Protein AF-A0A8S8YL00-F1 (afdb_monomer_lite)

Radius of gyration: 17.44 Å; chains: 1; bounding box: 37×32×45 Å

Structure (mmCIF, N/CA/C/O backbone):
data_AF-A0A8S8YL00-F1
#
_entry.id   AF-A0A8S8YL00-F1
#
loop_
_atom_site.group_PDB
_atom_site.id
_atom_site.type_symbol
_atom_site.label_atom_id
_atom_site.label_alt_id
_atom_site.label_comp_id
_atom_site.label_asym_id
_atom_site.label_entity_id
_atom_site.label_seq_id
_atom_site.pdbx_PDB_ins_code
_atom_site.Cartn_x
_atom_site.Cartn_y
_atom_site.Cartn_z
_atom_site.occupancy
_atom_site.B_iso_or_equiv
_atom_site.auth_seq_id
_atom_site.auth_comp_id
_atom_site.auth_asym_id
_atom_site.auth_atom_id
_atom_site.pdbx_PDB_model_num
ATOM 1 N N . MET A 1 1 ? -13.221 23.097 10.925 1.00 52.47 1 MET A N 1
ATOM 2 C CA . MET A 1 1 ? -12.058 22.347 11.442 1.00 52.47 1 MET A CA 1
ATOM 3 C C . MET A 1 1 ? -11.979 21.057 10.645 1.00 52.47 1 MET A C 1
ATOM 5 O O . MET A 1 1 ? -12.944 20.305 10.677 1.00 52.47 1 MET A O 1
ATOM 9 N N . PHE A 1 2 ? -10.929 20.844 9.851 1.00 61.25 2 PHE A N 1
ATOM 10 C CA . PHE A 1 2 ? -10.741 19.561 9.171 1.00 61.25 2 PHE A CA 1
ATOM 11 C C . PHE A 1 2 ? -10.179 18.577 10.194 1.00 61.25 2 PHE A C 1
ATOM 13 O O . PHE A 1 2 ? -9.138 18.847 10.788 1.00 61.25 2 PHE A O 1
ATOM 20 N N . GLN A 1 3 ? -10.899 17.491 10.460 1.00 70.25 3 GLN A N 1
ATOM 21 C CA . GLN A 1 3 ? -10.379 16.419 11.302 1.00 70.25 3 GLN A CA 1
ATOM 22 C C . GLN A 1 3 ? -9.442 15.539 10.481 1.00 70.25 3 GLN A C 1
ATOM 24 O O . GLN A 1 3 ? -9.705 15.268 9.308 1.00 70.25 3 GLN A O 1
ATOM 29 N N . ASN A 1 4 ? -8.342 15.112 11.096 1.00 81.19 4 ASN A N 1
ATOM 30 C CA . ASN A 1 4 ? -7.395 14.217 10.455 1.00 81.19 4 ASN A CA 1
ATOM 31 C C . ASN A 1 4 ? -7.903 12.777 10.602 1.00 81.19 4 ASN A C 1
ATOM 33 O O . ASN A 1 4 ? -7.879 12.217 11.693 1.00 81.19 4 ASN A O 1
ATOM 37 N N . LEU A 1 5 ? -8.425 12.214 9.512 1.00 91.19 5 LEU A N 1
ATOM 38 C CA . LEU A 1 5 ? -9.053 10.885 9.487 1.00 91.19 5 LEU A CA 1
ATOM 39 C C . LEU A 1 5 ? -8.062 9.769 9.123 1.00 91.19 5 LEU A C 1
ATOM 41 O O . LEU A 1 5 ? -8.465 8.643 8.836 1.00 91.19 5 LEU A O 1
ATOM 45 N N . VAL A 1 6 ? -6.767 10.081 9.093 1.00 92.00 6 VAL A N 1
ATOM 46 C CA . VAL A 1 6 ? 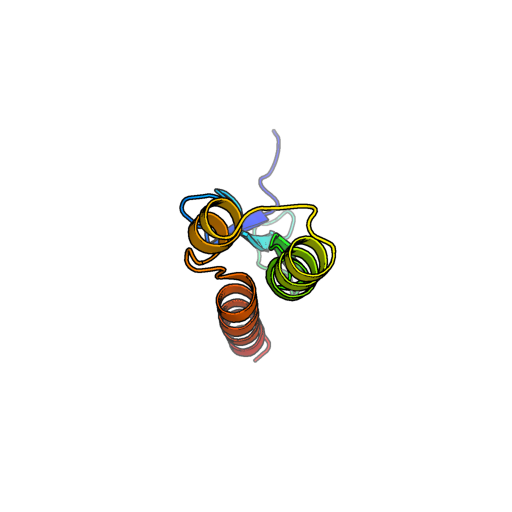-5.700 9.148 8.734 1.00 92.00 6 VAL A CA 1
ATOM 47 C C . VAL A 1 6 ? -4.460 9.378 9.592 1.00 92.00 6 VAL A C 1
ATOM 49 O O . VAL A 1 6 ? -4.090 10.510 9.890 1.00 92.00 6 VAL A O 1
ATOM 52 N N . SER A 1 7 ? -3.796 8.283 9.958 1.00 92.00 7 SER A N 1
ATOM 53 C CA . SER A 1 7 ? -2.488 8.281 10.617 1.00 92.00 7 SER A CA 1
ATOM 54 C C . SER A 1 7 ? -1.440 7.662 9.697 1.00 92.00 7 SER A C 1
ATOM 56 O O . SER A 1 7 ? -1.696 6.624 9.083 1.00 92.00 7 SER A O 1
ATOM 58 N N . LEU A 1 8 ? -0.267 8.288 9.584 1.00 90.12 8 LEU A N 1
ATOM 59 C CA . LEU A 1 8 ? 0.842 7.775 8.780 1.00 90.12 8 LEU A CA 1
ATOM 60 C C . LEU A 1 8 ? 1.465 6.551 9.464 1.00 90.12 8 LEU A C 1
ATOM 62 O O . LEU A 1 8 ? 1.864 6.616 10.622 1.00 90.12 8 LEU A O 1
ATOM 66 N N . LEU A 1 9 ? 1.571 5.445 8.729 1.00 86.62 9 LEU A N 1
ATOM 67 C CA . LEU A 1 9 ? 2.220 4.215 9.187 1.00 86.62 9 LEU A CA 1
ATOM 68 C C . LEU A 1 9 ? 3.637 4.071 8.634 1.00 86.62 9 LEU A C 1
ATOM 70 O O . LEU A 1 9 ? 4.506 3.527 9.308 1.00 86.62 9 LEU A O 1
ATOM 74 N N . CYS A 1 10 ? 3.862 4.508 7.394 1.00 82.50 10 CYS A N 1
ATOM 75 C CA . CYS A 1 10 ? 5.144 4.356 6.716 1.00 82.50 10 CYS A CA 1
ATOM 76 C C . CYS A 1 10 ? 5.324 5.414 5.623 1.00 82.50 10 CYS A C 1
ATOM 78 O O . CYS A 1 10 ? 4.360 5.802 4.958 1.00 82.50 10 CYS A O 1
ATOM 80 N N . SER A 1 11 ? 6.575 5.809 5.410 1.00 84.06 11 SER A N 1
ATOM 81 C CA . SER A 1 11 ? 7.049 6.658 4.318 1.00 84.06 11 SER A CA 1
ATOM 82 C C . SER A 1 11 ? 8.356 6.091 3.766 1.00 84.06 11 SER A C 1
ATOM 84 O O . SER A 1 11 ? 9.140 5.514 4.521 1.00 84.06 11 SER A O 1
ATOM 86 N N . THR A 1 12 ? 8.628 6.312 2.486 1.00 74.31 12 THR A N 1
ATOM 87 C CA . THR A 1 12 ? 9.932 6.050 1.860 1.00 74.31 12 THR A CA 1
ATOM 88 C C . THR A 1 12 ? 10.566 7.356 1.386 1.00 74.31 12 THR A C 1
ATOM 90 O O . THR A 1 12 ? 9.926 8.407 1.366 1.00 74.31 12 THR A O 1
ATOM 93 N N . SER A 1 13 ? 11.841 7.313 0.992 1.00 74.00 13 SER A N 1
ATOM 94 C CA . SER A 1 13 ? 12.565 8.487 0.477 1.00 74.00 13 SER A CA 1
ATOM 95 C C . SER A 1 13 ? 11.935 9.090 -0.785 1.00 74.00 13 SER A C 1
ATOM 97 O O . SER A 1 13 ? 12.098 10.279 -1.042 1.00 74.00 13 SER A O 1
ATOM 99 N N . HIS A 1 14 ? 11.204 8.283 -1.556 1.00 71.31 14 HIS A N 1
ATOM 100 C CA . HIS A 1 14 ? 10.552 8.678 -2.805 1.00 71.31 14 HIS A CA 1
ATOM 101 C C . HIS A 1 14 ? 9.014 8.716 -2.707 1.00 71.31 14 HIS A C 1
ATOM 103 O O . HIS A 1 14 ? 8.356 9.113 -3.667 1.00 71.31 14 HIS A O 1
ATOM 109 N N . ASN A 1 15 ? 8.430 8.323 -1.568 1.00 72.50 15 ASN A N 1
ATOM 110 C CA . ASN A 1 15 ? 7.003 8.447 -1.288 1.00 72.50 15 ASN A CA 1
ATOM 111 C C . ASN A 1 15 ? 6.765 8.855 0.177 1.00 72.50 15 ASN A C 1
ATOM 113 O O . ASN A 1 15 ? 6.873 8.047 1.098 1.00 72.50 15 ASN A O 1
ATOM 117 N N . GLY A 1 16 ? 6.387 10.116 0.395 1.00 78.50 16 GLY A N 1
ATOM 118 C CA . GLY A 1 16 ? 6.130 10.644 1.738 1.00 78.50 16 GLY A CA 1
ATOM 119 C C . GLY A 1 16 ? 4.914 10.028 2.445 1.00 78.50 16 GLY A C 1
ATOM 120 O O . GLY A 1 16 ? 4.819 10.133 3.665 1.00 78.50 16 GLY A O 1
ATOM 121 N N . VAL A 1 17 ? 3.998 9.380 1.712 1.00 85.31 17 VAL A N 1
ATOM 122 C CA . VAL A 1 17 ? 2.797 8.728 2.263 1.00 85.31 17 VAL A CA 1
ATOM 123 C C . VAL A 1 17 ? 2.650 7.330 1.657 1.00 85.31 17 VAL A C 1
ATOM 125 O O . VAL A 1 17 ? 1.851 7.089 0.756 1.00 85.31 17 VAL A O 1
ATOM 128 N N . THR A 1 18 ? 3.437 6.380 2.161 1.00 86.25 18 THR A N 1
ATOM 129 C CA . THR A 1 18 ? 3.464 5.000 1.648 1.00 86.25 18 THR A CA 1
ATOM 130 C C . THR A 1 18 ? 2.365 4.138 2.248 1.00 86.25 18 THR A C 1
ATOM 132 O O . THR A 1 18 ? 1.748 3.347 1.540 1.00 86.25 18 THR A O 1
ATOM 135 N N . ALA A 1 19 ? 2.084 4.278 3.544 1.00 88.44 19 ALA A N 1
ATOM 136 C CA . ALA A 1 19 ? 1.002 3.546 4.193 1.00 88.44 19 ALA A CA 1
ATOM 137 C C . ALA A 1 19 ? 0.326 4.385 5.274 1.00 88.44 19 ALA A C 1
ATOM 139 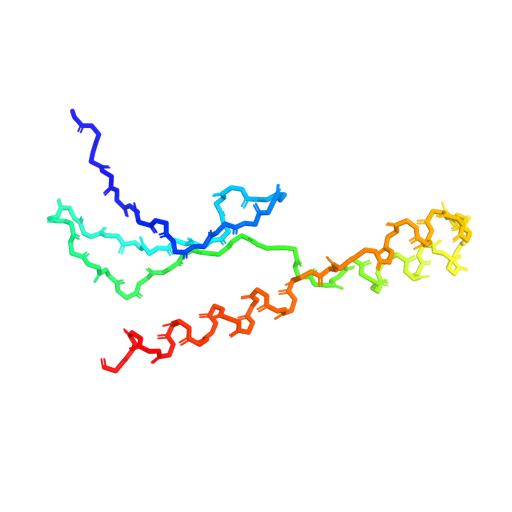O O . ALA A 1 19 ? 0.988 5.127 5.999 1.00 88.44 19 ALA A O 1
ATOM 140 N N . VAL A 1 20 ? -0.989 4.226 5.413 1.00 92.19 20 VAL A N 1
ATOM 141 C CA . VAL A 1 20 ? -1.813 4.939 6.395 1.00 92.19 20 VAL A CA 1
ATOM 142 C C . VAL A 1 20 ? -2.814 4.014 7.081 1.00 92.19 20 VAL A C 1
ATOM 144 O O . VAL A 1 20 ? -3.273 3.022 6.510 1.00 92.19 20 VAL A O 1
ATOM 147 N N . ARG A 1 21 ? -3.191 4.375 8.307 1.00 93.31 21 ARG A N 1
ATOM 148 C CA . ARG A 1 21 ? -4.317 3.806 9.049 1.00 93.31 21 ARG A CA 1
ATOM 149 C C . ARG A 1 21 ? -5.493 4.769 8.998 1.00 93.31 21 ARG A C 1
ATOM 151 O O . ARG A 1 21 ? -5.302 5.950 9.270 1.00 93.31 21 ARG A O 1
ATOM 158 N N . VAL A 1 22 ? -6.691 4.278 8.693 1.00 93.81 22 VAL A N 1
ATOM 159 C CA . VAL A 1 22 ? -7.908 5.100 8.753 1.00 93.81 22 VAL A CA 1
ATOM 160 C C . VAL A 1 22 ? -8.368 5.228 10.204 1.00 93.81 22 VAL A C 1
ATOM 162 O O . VAL A 1 22 ? -8.367 4.244 10.945 1.00 93.81 22 VAL A O 1
ATOM 165 N N . LEU A 1 23 ? -8.767 6.436 10.593 1.00 93.94 23 LEU A N 1
ATOM 166 C CA . LEU A 1 23 ? -9.291 6.763 11.915 1.00 93.94 23 LEU A CA 1
ATOM 167 C C . LEU A 1 23 ? -10.793 7.076 11.845 1.00 93.94 23 LEU A C 1
ATOM 169 O O . LEU A 1 23 ? -11.306 7.539 10.823 1.00 93.94 23 LEU A O 1
ATOM 173 N N . SER A 1 24 ? -11.502 6.837 12.946 1.00 92.12 24 SER A N 1
ATOM 174 C CA . SER A 1 24 ? -12.864 7.318 13.158 1.00 92.12 24 SER A CA 1
ATOM 175 C C . SER A 1 24 ? -12.870 8.842 13.354 1.00 92.12 24 SER A C 1
ATOM 177 O O . SER A 1 24 ? -11.825 9.481 13.487 1.00 92.12 24 SER A O 1
ATOM 179 N N . LYS A 1 25 ? -14.063 9.441 13.422 1.00 91.62 25 LYS A N 1
ATOM 180 C CA . LYS A 1 25 ? -14.222 10.871 13.755 1.00 91.62 25 LYS A CA 1
ATOM 181 C C . LYS A 1 25 ? -13.743 11.214 15.172 1.00 91.62 25 LYS A C 1
ATOM 183 O O . LYS A 1 25 ? -13.434 12.368 15.456 1.00 91.62 25 LYS A O 1
ATOM 188 N N . ASP A 1 26 ? -13.662 10.208 16.034 1.00 91.00 26 ASP A N 1
ATOM 189 C CA . ASP A 1 26 ? -13.191 10.337 17.410 1.00 91.00 26 ASP A CA 1
ATOM 190 C C . ASP A 1 26 ? -11.675 10.078 17.522 1.00 91.00 26 ASP A C 1
ATOM 192 O O . ASP A 1 26 ? -11.107 10.200 18.601 1.00 91.00 26 ASP A O 1
ATOM 196 N N . GLY A 1 27 ? -11.004 9.760 16.404 1.00 90.50 27 GLY A N 1
ATOM 197 C CA . GLY A 1 27 ? -9.566 9.478 16.348 1.00 90.50 27 GLY A CA 1
ATOM 198 C C . GLY A 1 27 ? -9.196 8.004 16.541 1.00 90.50 27 GLY A C 1
ATOM 199 O O . GLY A 1 27 ? -8.014 7.669 16.508 1.00 90.50 27 GLY A O 1
ATOM 200 N N . GLU A 1 28 ? -10.180 7.114 16.687 1.00 91.75 28 GLU A N 1
ATOM 201 C CA . GLU A 1 28 ? -9.944 5.691 16.955 1.00 91.75 28 GLU A CA 1
ATOM 202 C C . GLU A 1 28 ? -9.552 4.910 15.685 1.00 91.75 28 GLU A C 1
ATOM 204 O O . GLU A 1 28 ? -10.181 5.102 14.639 1.00 91.75 28 GLU A O 1
ATOM 209 N N . PRO A 1 29 ? -8.565 3.993 15.724 1.00 91.12 29 PRO A N 1
ATOM 210 C CA . PRO A 1 29 ? -8.155 3.221 14.550 1.00 91.12 29 PRO A CA 1
ATOM 211 C C . PRO A 1 29 ? -9.253 2.275 14.040 1.00 91.12 29 PRO A C 1
ATOM 213 O O . PRO A 1 29 ? -9.670 1.347 14.728 1.00 91.12 29 PRO A O 1
ATOM 216 N N . LEU A 1 30 ? -9.662 2.431 12.781 1.00 91.00 30 LEU A N 1
ATOM 217 C CA . LEU A 1 30 ? -10.615 1.531 12.116 1.00 91.00 30 LEU A CA 1
ATOM 218 C C . LEU A 1 30 ? -9.893 0.342 11.476 1.00 91.00 30 LEU A C 1
ATOM 220 O O . LEU A 1 30 ? -8.721 0.484 11.140 1.00 91.00 30 LEU A O 1
ATOM 224 N N . PRO A 1 31 ? -10.527 -0.821 11.240 1.00 90.38 31 PRO A N 1
ATOM 225 C CA . PRO A 1 31 ? -9.923 -1.957 10.527 1.00 90.38 31 PRO A CA 1
ATOM 226 C C . PRO A 1 31 ? -9.830 -1.693 9.010 1.00 90.38 31 PRO A C 1
ATOM 228 O O . PRO A 1 31 ? -10.279 -2.484 8.187 1.00 90.38 31 PRO A O 1
ATOM 231 N N . SER A 1 32 ? -9.282 -0.537 8.640 1.00 91.00 32 SER A N 1
ATOM 232 C CA . SER A 1 32 ? -9.101 -0.084 7.270 1.00 91.00 32 SER A CA 1
ATOM 233 C C . SER A 1 32 ? -7.761 0.636 7.144 1.00 91.00 32 SER A C 1
ATOM 235 O O . SER A 1 32 ? -7.353 1.409 8.017 1.00 91.00 32 SER A O 1
ATOM 237 N N . TRP A 1 33 ? -7.079 0.385 6.033 1.00 93.38 33 TRP A N 1
ATOM 238 C CA . TRP A 1 33 ? -5.730 0.864 5.754 1.00 93.38 33 TRP A CA 1
ATOM 239 C C . TRP A 1 33 ? -5.634 1.332 4.304 1.00 93.38 33 TRP A C 1
ATOM 241 O O . TRP A 1 33 ? -6.373 0.854 3.445 1.00 93.38 33 TRP A O 1
ATOM 251 N N . GLY A 1 34 ? -4.702 2.240 4.033 1.00 90.06 34 GLY A N 1
ATOM 252 C CA . GLY A 1 34 ? -4.316 2.632 2.681 1.00 90.06 34 GLY A CA 1
ATOM 253 C C . GLY A 1 34 ? -2.838 2.342 2.458 1.00 90.06 34 GLY A C 1
ATOM 254 O O . GLY A 1 34 ? -2.034 2.539 3.368 1.00 90.06 34 GLY A O 1
ATOM 255 N N . ILE A 1 35 ? -2.481 1.887 1.260 1.00 88.00 35 ILE A N 1
ATOM 256 C CA . ILE A 1 35 ? -1.091 1.697 0.846 1.00 88.00 35 ILE A CA 1
ATOM 257 C C . ILE A 1 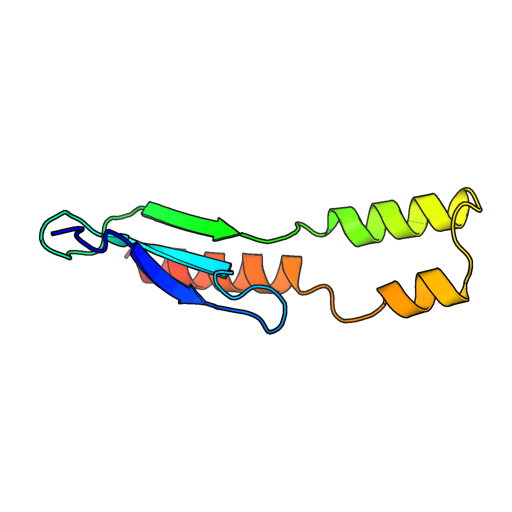35 ? -0.901 2.251 -0.564 1.00 88.00 35 ILE A C 1
ATOM 259 O O . ILE A 1 35 ? -1.708 1.993 -1.457 1.00 88.00 35 ILE A O 1
ATOM 263 N N . GLN A 1 36 ? 0.170 3.012 -0.757 1.00 83.62 36 GLN A N 1
ATOM 264 C CA . GLN A 1 36 ? 0.618 3.497 -2.049 1.00 83.62 36 GLN A CA 1
ATOM 265 C C . GLN A 1 36 ? 2.009 2.938 -2.312 1.00 83.62 36 GLN A C 1
ATOM 267 O O . GLN A 1 36 ? 2.991 3.309 -1.672 1.00 83.62 36 GLN A O 1
ATOM 272 N N . PHE A 1 37 ? 2.086 2.039 -3.279 1.00 75.12 37 PHE A N 1
ATOM 273 C CA . PHE A 1 37 ? 3.332 1.462 -3.744 1.00 75.12 37 PHE A CA 1
ATOM 274 C C . PHE A 1 37 ? 3.198 1.142 -5.227 1.00 75.12 37 PHE A C 1
ATOM 276 O O . PHE A 1 37 ? 2.091 1.006 -5.753 1.00 75.12 37 PHE A O 1
ATOM 283 N N . HIS A 1 38 ? 4.336 1.012 -5.893 1.00 65.75 38 HIS A N 1
ATOM 284 C CA . HIS A 1 38 ? 4.383 0.501 -7.250 1.00 65.75 38 HIS A CA 1
ATOM 285 C C . HIS A 1 38 ? 4.622 -1.008 -7.129 1.00 65.75 38 HIS A C 1
ATOM 287 O O . HIS A 1 38 ? 5.738 -1.406 -6.786 1.00 65.75 38 HIS A O 1
ATOM 293 N N . PRO A 1 39 ? 3.604 -1.870 -7.334 1.00 59.97 39 PRO A N 1
ATOM 294 C CA . PRO A 1 39 ? 3.851 -3.300 -7.422 1.00 59.97 39 PRO A CA 1
ATOM 295 C C . PRO A 1 39 ? 4.851 -3.515 -8.551 1.00 59.97 39 PRO A C 1
ATOM 297 O O . PRO A 1 39 ? 4.797 -2.828 -9.572 1.00 59.97 39 PRO A O 1
ATOM 300 N N . GLU A 1 40 ? 5.763 -4.454 -8.351 1.00 54.62 40 GLU A N 1
ATOM 301 C CA . GLU A 1 40 ? 6.975 -4.725 -9.135 1.00 54.62 40 GLU A CA 1
ATOM 302 C C . GLU A 1 40 ? 6.737 -5.125 -10.614 1.00 54.62 40 GLU A C 1
ATOM 304 O O . GLU A 1 40 ? 7.591 -5.705 -11.276 1.00 54.62 40 GLU A O 1
ATOM 309 N N . ALA A 1 41 ? 5.602 -4.736 -11.194 1.00 54.41 41 ALA A N 1
ATOM 310 C CA . ALA A 1 41 ? 5.377 -4.607 -12.625 1.00 54.41 41 ALA A CA 1
ATOM 311 C C . ALA A 1 41 ? 6.408 -3.699 -13.315 1.00 54.41 41 ALA A C 1
ATOM 313 O O . ALA A 1 41 ? 6.484 -3.734 -14.539 1.00 54.41 41 ALA A O 1
ATOM 314 N N . ALA A 1 42 ? 7.184 -2.902 -12.569 1.00 62.47 42 ALA A N 1
ATOM 315 C CA . ALA A 1 42 ? 8.309 -2.148 -13.105 1.00 62.47 42 ALA A CA 1
ATOM 316 C C . ALA A 1 42 ? 9.370 -3.094 -13.678 1.00 62.47 42 ALA A C 1
ATOM 318 O O . ALA A 1 42 ? 9.667 -2.984 -14.860 1.00 62.47 42 ALA A O 1
ATOM 319 N N . ARG A 1 43 ? 9.867 -4.084 -12.921 1.00 64.94 43 ARG A N 1
ATOM 320 C CA . ARG A 1 43 ? 11.010 -4.894 -13.37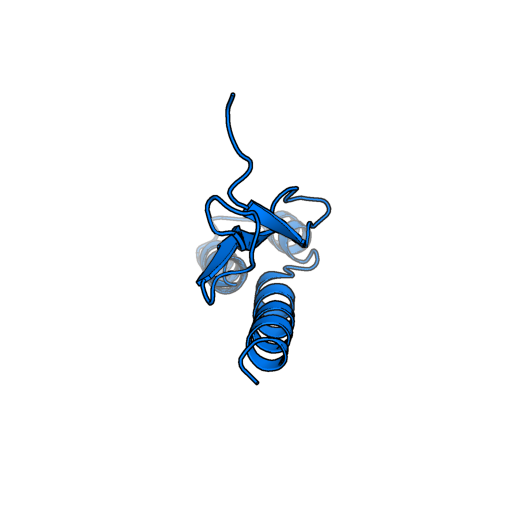2 1.00 64.94 43 ARG A CA 1
ATOM 321 C C . ARG A 1 43 ? 10.686 -5.737 -14.602 1.00 64.94 43 ARG A C 1
ATOM 323 O O . ARG A 1 43 ? 11.355 -5.603 -15.614 1.00 64.94 43 ARG A O 1
ATOM 330 N N . ALA A 1 44 ? 9.569 -6.465 -14.587 1.00 68.44 44 ALA A N 1
ATOM 331 C CA . ALA A 1 44 ? 9.118 -7.239 -15.748 1.00 68.44 44 ALA A CA 1
ATOM 332 C C . ALA A 1 44 ? 8.678 -6.371 -16.952 1.00 68.44 44 ALA A C 1
ATOM 334 O O . ALA A 1 44 ? 8.497 -6.884 -18.057 1.00 68.44 44 ALA A O 1
ATOM 335 N N . ARG A 1 45 ? 8.418 -5.066 -16.771 1.00 69.19 45 ARG A N 1
ATOM 336 C CA . ARG A 1 45 ? 8.188 -4.123 -17.886 1.00 69.19 45 ARG A CA 1
ATOM 337 C C . ARG A 1 45 ? 9.487 -3.508 -18.392 1.00 69.19 45 ARG A C 1
ATOM 339 O O . ARG A 1 45 ? 9.612 -3.342 -19.595 1.00 69.19 45 ARG A O 1
ATOM 346 N N . ILE A 1 46 ? 10.417 -3.198 -17.498 1.00 70.38 46 ILE A N 1
ATOM 347 C CA . ILE A 1 46 ? 11.757 -2.692 -17.795 1.00 70.38 46 ILE A CA 1
ATOM 348 C C . ILE A 1 46 ? 12.546 -3.762 -18.560 1.00 70.38 46 ILE A C 1
ATOM 350 O O . ILE A 1 46 ? 13.087 -3.468 -19.617 1.00 70.38 46 ILE A O 1
ATOM 354 N N . GLU A 1 47 ? 12.520 -5.014 -18.096 1.00 75.19 47 GLU A N 1
ATOM 355 C CA . GLU A 1 47 ? 13.126 -6.165 -18.779 1.00 75.19 47 GLU A CA 1
ATOM 356 C C . GLU A 1 47 ? 12.525 -6.350 -20.180 1.00 75.19 47 GLU A C 1
ATOM 358 O O . GLU A 1 47 ? 13.262 -6.433 -21.153 1.00 75.19 47 GLU A O 1
ATOM 363 N N . ARG A 1 48 ? 11.192 -6.284 -20.327 1.00 79.00 48 ARG A N 1
ATOM 364 C CA . ARG A 1 48 ? 10.547 -6.345 -21.654 1.00 79.00 48 ARG A CA 1
ATOM 365 C C . ARG A 1 48 ? 10.870 -5.152 -22.556 1.00 79.00 48 ARG A C 1
ATOM 367 O O . ARG A 1 48 ? 11.007 -5.322 -23.761 1.00 79.00 48 ARG A O 1
ATOM 374 N N . ALA A 1 49 ? 10.967 -3.945 -22.003 1.00 77.12 49 ALA A N 1
ATOM 375 C CA . ALA A 1 49 ? 11.344 -2.757 -22.765 1.00 77.12 49 ALA A CA 1
ATOM 376 C C . ALA A 1 49 ? 12.796 -2.852 -23.257 1.00 77.12 49 ALA A C 1
ATOM 378 O O . ALA A 1 49 ? 13.084 -2.434 -24.376 1.00 77.12 49 ALA A O 1
ATOM 379 N N . HIS A 1 50 ? 13.684 -3.443 -22.456 1.00 78.44 50 HIS A N 1
ATOM 380 C CA . HIS A 1 50 ? 15.061 -3.744 -22.840 1.00 78.44 50 HIS A CA 1
ATOM 381 C C . HIS A 1 50 ? 15.129 -4.836 -23.915 1.00 78.44 50 HIS A C 1
ATOM 383 O O . HIS A 1 50 ? 15.762 -4.629 -24.946 1.00 78.44 50 HIS A O 1
ATOM 389 N N . GLU A 1 51 ? 14.384 -5.935 -23.753 1.00 81.94 51 GLU A N 1
ATOM 390 C CA . GLU A 1 51 ? 14.278 -7.010 -24.754 1.00 81.94 51 GLU A CA 1
ATOM 391 C C . GLU A 1 51 ? 13.748 -6.515 -26.111 1.00 81.94 51 GLU A C 1
ATOM 393 O O . GLU A 1 51 ? 14.132 -7.032 -27.159 1.00 81.94 51 GLU A O 1
ATOM 398 N N . TRP A 1 52 ? 12.874 -5.504 -26.112 1.00 85.31 52 TRP A N 1
ATOM 399 C CA . TRP A 1 52 ? 12.354 -4.865 -27.328 1.00 85.31 52 TRP A CA 1
ATOM 400 C C . TRP A 1 52 ? 13.235 -3.719 -27.851 1.00 85.31 52 TRP A C 1
ATOM 402 O O . TRP A 1 52 ? 12.887 -3.086 -28.848 1.00 85.31 52 TRP A O 1
ATOM 412 N N . GLY A 1 53 ? 14.377 -3.450 -27.208 1.00 82.81 53 GLY A N 1
ATOM 413 C CA . GLY A 1 53 ? 15.334 -2.415 -27.611 1.00 82.81 53 GLY A CA 1
ATOM 414 C C . GLY A 1 53 ? 14.844 -0.981 -27.392 1.00 82.81 53 GLY A C 1
ATOM 415 O O . GLY A 1 53 ? 15.366 -0.054 -28.006 1.00 82.81 53 GLY A O 1
ATOM 416 N N . HIS A 1 54 ? 13.826 -0.781 -26.551 1.00 82.81 54 HIS A N 1
ATOM 417 C CA . HIS A 1 54 ? 13.275 0.538 -26.231 1.00 82.81 54 HIS A CA 1
ATOM 418 C C . HIS A 1 54 ? 14.092 1.306 -25.187 1.00 82.81 54 HIS A C 1
ATOM 420 O O . HIS A 1 54 ? 13.895 2.512 -25.062 1.00 82.81 54 HIS A O 1
ATOM 426 N N . ILE A 1 55 ? 14.970 0.623 -24.447 1.00 81.94 55 ILE A N 1
ATOM 427 C CA . ILE A 1 55 ? 15.897 1.218 -23.476 1.00 81.94 55 ILE A CA 1
ATOM 428 C C . ILE A 1 55 ? 17.270 0.541 -23.571 1.00 81.94 55 ILE A C 1
ATOM 430 O O . ILE A 1 55 ? 17.351 -0.645 -23.901 1.00 81.94 55 ILE A O 1
ATOM 434 N N . SER A 1 56 ? 18.343 1.280 -23.290 1.00 81.25 56 SER A N 1
ATOM 435 C CA . SER A 1 56 ? 19.725 0.783 -23.331 1.00 81.25 56 SER A CA 1
ATOM 436 C C . SER A 1 56 ? 20.115 -0.021 -22.079 1.00 81.25 56 SER A C 1
ATOM 438 O O . SER A 1 56 ? 19.421 -0.002 -21.061 1.00 81.25 56 SER A O 1
ATOM 440 N N . ASP A 1 57 ? 21.264 -0.707 -22.124 1.00 79.62 57 ASP A N 1
ATOM 441 C CA . ASP A 1 57 ? 21.850 -1.387 -20.954 1.00 79.62 57 ASP A CA 1
ATOM 442 C C . ASP A 1 57 ? 22.141 -0.421 -19.788 1.00 79.62 57 ASP A C 1
ATOM 444 O O . ASP A 1 57 ? 22.031 -0.792 -18.617 1.00 79.62 57 ASP A O 1
ATOM 448 N N . GLU A 1 58 ? 22.493 0.828 -20.099 1.00 76.75 58 GLU A N 1
ATOM 449 C CA . GLU A 1 58 ? 22.781 1.881 -19.118 1.00 76.75 58 GLU A CA 1
ATOM 450 C C . GLU A 1 58 ? 21.496 2.388 -18.454 1.00 76.75 58 GLU A C 1
ATOM 452 O O . GLU A 1 58 ? 21.449 2.559 -17.233 1.00 76.75 58 GLU A O 1
ATOM 457 N N . GLU A 1 59 ? 20.422 2.543 -19.231 1.00 67.88 59 GLU A N 1
ATOM 458 C CA . GLU A 1 59 ? 19.097 2.867 -18.704 1.00 67.88 59 GLU A CA 1
ATOM 459 C C . GLU A 1 59 ? 18.570 1.717 -17.838 1.00 67.88 59 GLU A C 1
ATOM 461 O O . GLU A 1 59 ? 18.165 1.949 -16.699 1.00 67.88 59 GLU A O 1
ATOM 466 N N . LEU A 1 60 ? 18.684 0.465 -18.296 1.00 71.94 60 LEU A N 1
ATOM 467 C CA . LEU A 1 60 ? 18.354 -0.730 -17.513 1.00 71.94 60 LEU A CA 1
ATOM 468 C C . LEU A 1 60 ? 19.112 -0.781 -16.176 1.00 71.94 60 LEU A C 1
ATOM 470 O O . LEU A 1 60 ? 18.523 -1.099 -15.142 1.00 71.94 60 LEU A O 1
ATOM 474 N N . ALA A 1 61 ? 20.411 -0.468 -16.176 1.00 70.00 61 ALA A N 1
ATOM 475 C CA . ALA A 1 61 ? 21.229 -0.443 -14.966 1.00 70.00 61 ALA A CA 1
ATOM 476 C C . ALA A 1 61 ? 20.791 0.651 -13.979 1.00 70.00 61 ALA A C 1
ATOM 478 O O . ALA A 1 61 ? 20.836 0.425 -12.770 1.00 70.00 61 ALA A O 1
ATOM 479 N N . SER A 1 62 ? 20.306 1.794 -14.471 1.00 65.44 62 SER A N 1
ATOM 480 C CA . SER A 1 62 ? 19.753 2.863 -13.626 1.00 65.44 62 SER A CA 1
ATOM 481 C C . SER A 1 62 ? 18.449 2.453 -12.925 1.00 65.44 62 SER A C 1
ATOM 483 O O . SER A 1 62 ? 18.180 2.887 -11.804 1.00 65.44 62 SER A O 1
ATOM 485 N N . PHE A 1 63 ? 17.690 1.533 -13.529 1.00 62.47 63 PHE A N 1
ATOM 486 C CA . PHE A 1 63 ? 16.498 0.928 -12.934 1.00 62.47 63 PHE A CA 1
ATOM 487 C C . PHE A 1 63 ? 16.800 -0.272 -12.020 1.00 62.47 63 PHE A C 1
ATOM 489 O O . PHE A 1 63 ? 15.887 -0.847 -11.444 1.00 62.47 63 PHE A O 1
ATOM 496 N N . LYS A 1 64 ? 18.063 -0.677 -11.839 1.00 57.31 64 LYS A N 1
ATOM 497 C CA . LYS A 1 64 ? 18.428 -1.724 -10.860 1.00 57.31 64 LYS A CA 1
ATOM 498 C C . LYS A 1 64 ? 18.520 -1.212 -9.416 1.00 57.31 64 LYS A C 1
ATOM 500 O O . LYS A 1 64 ? 18.856 -1.995 -8.529 1.00 57.31 64 LYS A O 1
ATOM 505 N N . GLY A 1 65 ? 18.251 0.072 -9.168 1.00 59.38 65 GLY A N 1
ATOM 506 C CA . GLY A 1 65 ? 18.093 0.595 -7.808 1.00 59.38 65 GLY A CA 1
ATOM 507 C C . GLY A 1 65 ? 16.949 -0.115 -7.077 1.00 59.38 65 GLY A C 1
ATOM 508 O O . GLY A 1 65 ? 15.972 -0.494 -7.716 1.00 59.38 65 GLY A O 1
ATOM 509 N N . GLU A 1 66 ? 17.092 -0.328 -5.762 1.00 54.59 66 GLU A N 1
ATOM 510 C CA . GLU A 1 66 ? 16.144 -1.076 -4.919 1.00 54.59 66 GLU A CA 1
ATOM 511 C C . GLU A 1 66 ? 14.684 -0.710 -5.223 1.00 54.59 66 GLU A C 1
ATOM 513 O O . GLU A 1 66 ? 14.169 0.326 -4.804 1.00 54.59 66 GLU A O 1
ATOM 518 N N . HIS A 1 67 ? 14.001 -1.586 -5.956 1.00 61.09 67 HIS A N 1
ATOM 519 C CA . HIS A 1 67 ? 12.561 -1.517 -6.117 1.00 61.09 67 HIS A CA 1
ATOM 520 C C . HIS A 1 67 ? 11.934 -2.191 -4.900 1.00 61.09 67 HIS A C 1
ATOM 522 O O . HIS A 1 67 ? 11.773 -3.404 -4.822 1.00 61.09 67 HIS A O 1
ATOM 528 N N . ASP A 1 68 ? 11.606 -1.376 -3.911 1.00 64.38 68 ASP A N 1
ATOM 529 C CA . ASP A 1 68 ? 11.118 -1.777 -2.596 1.00 64.38 68 ASP A CA 1
ATOM 530 C C . ASP A 1 68 ? 9.643 -2.215 -2.579 1.00 64.38 68 ASP A C 1
ATOM 532 O O . ASP A 1 68 ? 9.117 -2.536 -1.519 1.00 64.38 68 ASP A O 1
ATOM 536 N N . GLY A 1 69 ? 8.966 -2.295 -3.729 1.00 69.56 69 GLY A N 1
ATOM 537 C CA . GLY A 1 69 ? 7.532 -2.594 -3.815 1.00 69.56 69 GLY A CA 1
ATOM 538 C C . GLY A 1 69 ? 7.120 -3.905 -3.130 1.00 69.56 69 GLY A C 1
ATOM 539 O O . GLY A 1 69 ? 6.150 -3.925 -2.368 1.00 69.56 69 GLY A O 1
ATOM 540 N N . ALA A 1 70 ? 7.867 -4.994 -3.344 1.00 72.38 70 ALA A N 1
ATOM 541 C CA . ALA A 1 70 ? 7.608 -6.278 -2.684 1.00 72.38 70 ALA A CA 1
ATOM 542 C C . ALA A 1 70 ? 7.889 -6.221 -1.169 1.00 72.38 70 ALA A C 1
ATOM 544 O O . ALA A 1 70 ? 7.107 -6.735 -0.364 1.00 72.38 70 ALA A O 1
ATOM 545 N N . SER A 1 71 ? 8.967 -5.542 -0.770 1.00 73.69 71 SER A N 1
ATOM 546 C CA . SER A 1 71 ? 9.345 -5.341 0.634 1.00 73.69 71 SER A CA 1
ATOM 547 C C . SER A 1 71 ? 8.340 -4.462 1.387 1.00 73.69 71 SER A C 1
ATOM 549 O O . SER A 1 71 ? 7.985 -4.775 2.526 1.00 73.69 71 SER A O 1
ATOM 551 N N . ILE A 1 72 ? 7.823 -3.409 0.745 1.00 76.81 72 ILE A N 1
ATOM 552 C CA . ILE A 1 72 ? 6.746 -2.549 1.249 1.00 76.81 72 ILE A CA 1
ATOM 553 C C . ILE A 1 72 ? 5.483 -3.381 1.461 1.00 76.81 72 ILE A C 1
ATOM 555 O O . ILE A 1 72 ? 4.894 -3.325 2.540 1.00 76.81 72 ILE A O 1
ATOM 559 N N . LEU A 1 73 ? 5.086 -4.188 0.472 1.00 79.69 73 LEU A N 1
ATOM 560 C CA . LEU A 1 73 ? 3.882 -5.012 0.571 1.00 79.69 73 LEU A CA 1
ATOM 561 C C . LEU A 1 73 ? 3.990 -6.065 1.686 1.00 79.69 73 LEU A C 1
ATOM 563 O O . LEU A 1 73 ? 3.053 -6.232 2.465 1.00 79.69 73 LEU A O 1
ATOM 567 N N . SER A 1 74 ? 5.139 -6.735 1.804 1.00 80.44 74 SER A N 1
ATOM 568 C CA . SER A 1 74 ? 5.408 -7.718 2.864 1.00 80.44 74 SER A CA 1
ATOM 569 C C . SER A 1 74 ? 5.398 -7.080 4.262 1.00 80.44 74 SER A C 1
ATOM 571 O O . SER A 1 74 ? 4.758 -7.575 5.198 1.00 80.44 74 SER A O 1
ATOM 573 N N . SER A 1 75 ? 6.039 -5.916 4.396 1.00 80.50 75 SER A N 1
ATOM 574 C CA . SER A 1 75 ? 6.048 -5.144 5.642 1.00 80.50 75 SER A CA 1
ATOM 575 C C . SER A 1 75 ? 4.642 -4.677 6.016 1.00 80.50 75 SER A C 1
ATOM 577 O O . SER A 1 75 ? 4.226 -4.792 7.170 1.00 80.50 75 SER A O 1
ATOM 579 N N . PHE A 1 76 ? 3.868 -4.212 5.035 1.00 83.94 76 PHE A N 1
ATOM 580 C CA . PHE A 1 76 ? 2.484 -3.804 5.234 1.00 83.94 76 PHE A CA 1
ATOM 581 C C . PHE A 1 76 ? 1.588 -4.972 5.663 1.00 83.94 76 PHE A C 1
ATOM 583 O O . PHE A 1 76 ? 0.820 -4.825 6.612 1.00 83.94 76 PHE A O 1
ATOM 590 N N . ALA A 1 77 ? 1.725 -6.147 5.043 1.00 85.56 77 ALA A N 1
ATOM 591 C CA . ALA A 1 77 ? 0.989 -7.346 5.446 1.00 85.56 77 ALA A CA 1
ATOM 592 C C . ALA A 1 77 ? 1.273 -7.728 6.910 1.00 85.56 77 ALA A C 1
ATOM 594 O O . ALA A 1 77 ? 0.355 -8.072 7.654 1.00 85.56 77 ALA A O 1
ATOM 595 N N . THR A 1 78 ? 2.526 -7.579 7.355 1.00 84.81 78 THR A N 1
ATOM 596 C CA . THR A 1 78 ? 2.913 -7.793 8.760 1.00 84.81 78 THR A CA 1
ATOM 597 C C . THR A 1 78 ? 2.216 -6.805 9.699 1.00 84.81 78 THR A C 1
ATOM 599 O O . THR A 1 78 ? 1.743 -7.194 10.767 1.00 84.81 78 THR A O 1
ATOM 602 N N . VAL A 1 79 ? 2.123 -5.529 9.311 1.00 82.94 79 VAL A N 1
ATOM 603 C CA . VAL A 1 79 ? 1.402 -4.504 10.080 1.00 82.94 79 VAL A CA 1
ATOM 604 C C . VAL A 1 79 ? -0.080 -4.856 10.181 1.00 82.94 79 VAL A C 1
ATOM 606 O O . VAL A 1 79 ? -0.613 -4.895 11.285 1.00 82.94 79 VAL A O 1
ATOM 609 N N . VAL A 1 80 ? -0.740 -5.169 9.064 1.00 84.56 80 VAL A N 1
ATOM 610 C CA . VAL A 1 80 ? -2.160 -5.553 9.064 1.00 84.56 80 VAL A CA 1
ATOM 611 C C . VAL A 1 80 ? -2.398 -6.763 9.971 1.00 84.56 80 VAL A C 1
ATOM 613 O O . VAL A 1 80 ? -3.272 -6.696 10.831 1.00 84.56 80 VAL A O 1
ATOM 616 N N . GLY A 1 81 ? -1.576 -7.813 9.865 1.00 82.38 81 GLY A N 1
ATOM 617 C CA . GLY A 1 81 ? -1.704 -9.016 10.695 1.00 82.38 81 GLY A CA 1
ATOM 618 C C . GLY A 1 81 ? -1.560 -8.758 12.200 1.00 82.38 81 GLY A C 1
ATOM 619 O O . GLY A 1 81 ? -2.267 -9.370 12.993 1.00 82.38 81 GLY A O 1
ATOM 620 N N . ARG A 1 82 ? -0.705 -7.811 12.613 1.00 79.12 82 ARG A N 1
ATOM 621 C CA . ARG A 1 82 ? -0.545 -7.434 14.033 1.00 79.12 82 ARG A CA 1
ATOM 622 C C . ARG A 1 82 ? -1.746 -6.693 14.615 1.00 79.12 82 ARG A C 1
ATOM 624 O O . ARG A 1 82 ? -1.949 -6.753 15.819 1.00 79.12 82 ARG A O 1
ATOM 631 N N . TYR A 1 83 ? -2.501 -5.977 13.786 1.00 70.56 83 TYR A N 1
ATOM 632 C CA . TYR A 1 83 ? -3.647 -5.168 14.217 1.00 70.56 83 TYR A CA 1
ATOM 633 C C . TYR A 1 83 ? -5.005 -5.783 13.834 1.00 70.56 83 TYR A C 1
ATOM 635 O O . TYR A 1 83 ? -6.026 -5.098 13.915 1.00 70.56 83 TYR A O 1
ATOM 643 N N . GLN A 1 84 ? -5.006 -7.034 13.368 1.00 61.19 84 GLN A N 1
ATOM 644 C CA . GLN A 1 84 ? -6.200 -7.854 13.146 1.00 61.19 84 GLN A CA 1
ATOM 645 C C . GLN A 1 84 ? -6.474 -8.839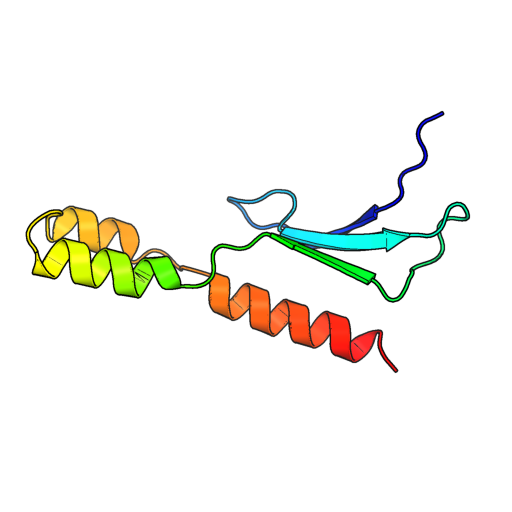 14.300 1.00 61.19 84 GLN A C 1
ATOM 647 O O . GLN A 1 84 ? -7.495 -9.522 14.251 1.00 61.19 84 GLN A O 1
ATOM 652 N N . ALA A 1 85 ? -5.592 -8.910 15.307 1.00 44.75 85 ALA A N 1
ATOM 653 C CA . ALA A 1 85 ? -5.740 -9.744 16.503 1.00 44.75 85 ALA A CA 1
ATOM 654 C C . ALA A 1 85 ? -6.292 -8.952 17.694 1.00 44.75 85 ALA A C 1
ATOM 656 O O . ALA A 1 85 ? -5.880 -7.779 17.854 1.00 44.75 85 ALA A O 1
#

pLDDT: mean 77.62, std 11.77, range [44.75, 93.94]

Sequence (85 aa):
MFQNLVSLLCSTSHNGVTAVRVLSKDGEPLPSWGIQFHPEAARARIERAHEWGHISDEELASFKGEHDGASILSSFATVVGRYQA

Secondary structure (DSSP, 8-state):
-----EEEEEEETTEEEEEEEEE-TTSPEEEEEEE----SHHHHHHHHHHHTTSS-HHHHHHTTS--THHHHHHHHHHHHHHT--

Foldseek 3Di:
DDDDQWDADDADPVGRRAKIFGADPVR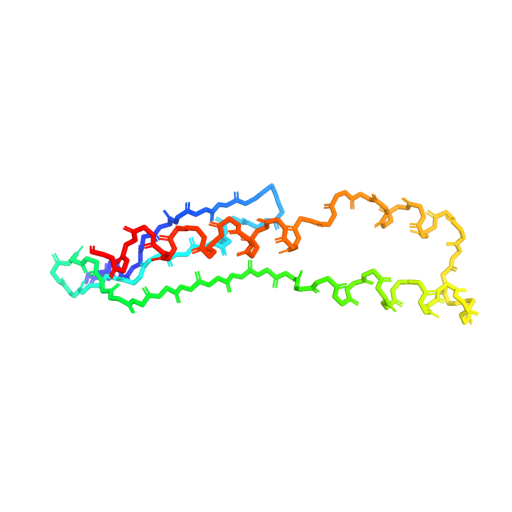HTDLDMDGDADAVPVLVVLVVCVVVVVDDPVRSVVVPPDRCRVVSVVVVVVVSVVVVD